Protein AF-A0A936F344-F1 (afdb_monomer)

Solvent-accessible surface area (backbone atoms only — not comparable to full-atom values): 5625 Å² total; per-residue (Å²): 95,70,75,58,47,60,66,55,54,89,50,28,30,42,28,33,46,54,51,16,39,78,61,77,37,57,93,38,27,66,56,49,52,53,59,59,72,68,56,62,88,89,60,87,63,54,60,61,38,53,35,49,85,85,19,34,55,74,43,84,93,40,60,68,63,31,51,53,32,50,52,59,35,45,78,41,74,36,69,60,51,98,85,31,41,37,65,46,76,86,24,49,60,74,83,79,128

Secondary structure (DSSP, 8-state):
-HHHHTTSPTT-BEEHHHHHHHTT-TT-HHHHHHHHHTPPTT--S-GGGEE-TTSB---TT-HHHHHHHHHHHHTTT--B-TTSBB-TTTTB-----

Nearest PDB structures (foldseek):
  4enn-assembly1_A  TM=9.202E-01  e=3.925E-08  Schizosaccharomyces pombe 972h-
  2kim-assembly1_A  TM=8.878E-01  e=8.529E-08  Vibrio parahaemolyticus AQ3810
  3gx4-assembly1_X  TM=9.102E-01  e=2.109E-07  Schizosaccharomyces pombe
  4bhc-assembly1_A  TM=8.082E-01  e=1.927E-03  Mycobacterium tuberculosis H37Rv
  4wx9-assembly1_A  TM=8.177E-01  e=5.086E-03  Mycobacterium tuberculosis H37Rv

Ra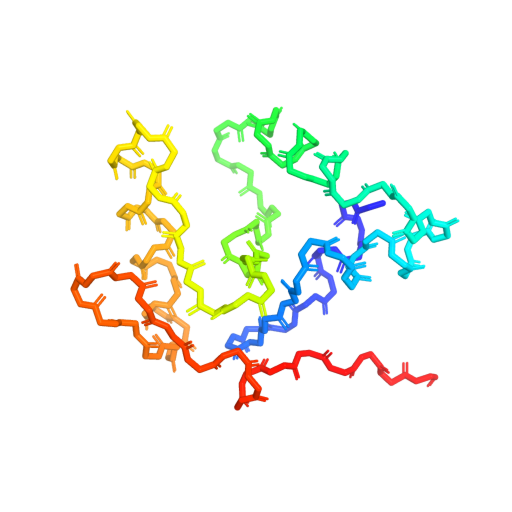dius of gyration: 12.38 Å; Cα contacts (8 Å, |Δi|>4): 125; chains: 1; bounding box: 33×29×26 Å

InterPro domains:
  IPR014048 Methylated-DNA-[protein]-cysteine S-methyltransferase, DNA binding [PF01035] (3-78)
  IPR014048 Methylated-DNA-[protein]-cysteine S-methyltransferase, DNA binding [cd06445] (2-77)
  IPR036217 Methylated DNA-protein cysteine methyltransferase, DNA binding domain [SSF46767] (3-79)
  IPR036388 Winged helix-like DNA-binding domain superfamily [G3DSA:1.10.10.10] (1-97)
  IPR052520 Alkyltransferase-like DNA repair [PTHR42942] (3-96)

Organism: NCBI:txid2954440

pLDDT: mean 91.43, std 9.16, range [54.84, 97.94]

Mean predicted aligned error: 3.52 Å

Structure (mmCIF, N/CA/C/O backbone):
data_AF-A0A936F344-F1
#
_entry.id   AF-A0A936F344-F1
#
loop_
_atom_site.group_PDB
_atom_site.id
_atom_site.type_symbol
_atom_site.label_atom_id
_atom_site.label_alt_id
_atom_site.label_comp_id
_atom_site.label_asym_id
_atom_site.label_entity_id
_atom_site.label_seq_id
_atom_site.pdbx_PDB_ins_code
_atom_site.Cartn_x
_atom_site.Cartn_y
_atom_site.Cartn_z
_atom_site.occupancy
_atom_site.B_iso_or_equiv
_atom_site.auth_seq_id
_atom_site.auth_comp_id
_atom_site.auth_asym_id
_atom_site.auth_atom_id
_atom_site.pdbx_PDB_model_num
ATOM 1 N N . MET A 1 1 ? -5.615 2.425 11.159 1.00 87.94 1 MET A N 1
ATOM 2 C CA . MET A 1 1 ? -4.786 2.021 9.994 1.00 87.94 1 MET A CA 1
ATOM 3 C C . MET A 1 1 ? -5.265 0.718 9.354 1.00 87.94 1 MET A C 1
ATOM 5 O O . MET A 1 1 ? -5.717 0.776 8.222 1.00 87.94 1 MET A O 1
ATOM 9 N N . LEU A 1 2 ? -5.256 -0.433 10.043 1.00 92.94 2 LEU A N 1
ATOM 10 C CA . LEU A 1 2 ? -5.662 -1.720 9.437 1.00 92.94 2 LEU A CA 1
ATOM 11 C C . LEU A 1 2 ? -7.093 -1.726 8.869 1.00 92.94 2 LEU A C 1
ATOM 13 O O . LEU A 1 2 ? -7.331 -2.299 7.811 1.00 92.94 2 LEU A O 1
ATOM 17 N N . ALA A 1 3 ? -8.035 -1.038 9.523 1.00 94.44 3 ALA A N 1
ATOM 18 C CA . ALA A 1 3 ? -9.396 -0.873 9.008 1.00 94.44 3 ALA A CA 1
ATOM 19 C C . ALA A 1 3 ? -9.451 -0.128 7.659 1.00 94.44 3 ALA A C 1
ATOM 21 O O . ALA A 1 3 ? -10.313 -0.431 6.846 1.00 94.44 3 ALA A O 1
ATOM 22 N N . LEU A 1 4 ? -8.526 0.805 7.392 1.00 95.94 4 LEU A N 1
ATOM 23 C CA . LEU A 1 4 ? -8.420 1.481 6.091 1.00 95.94 4 LEU A CA 1
ATOM 24 C C . LEU A 1 4 ? -7.851 0.541 5.032 1.00 95.94 4 LEU A C 1
ATOM 26 O O . LEU A 1 4 ? -8.381 0.480 3.932 1.00 95.94 4 LEU A O 1
ATOM 30 N N . VAL A 1 5 ? -6.827 -0.241 5.381 1.00 96.50 5 VAL A N 1
ATOM 31 C CA . VAL A 1 5 ? -6.239 -1.237 4.470 1.00 96.50 5 VAL A CA 1
ATOM 32 C C . VAL A 1 5 ? -7.289 -2.263 4.035 1.00 96.50 5 VAL A C 1
ATOM 34 O O . VAL A 1 5 ? -7.390 -2.577 2.856 1.00 96.50 5 VAL A O 1
ATOM 37 N N . LYS A 1 6 ? -8.156 -2.705 4.955 1.00 96.69 6 LYS A N 1
ATOM 38 C CA . LYS A 1 6 ? -9.290 -3.592 4.639 1.00 96.69 6 LYS A CA 1
ATOM 39 C C . LYS A 1 6 ? -10.315 -2.984 3.669 1.00 96.69 6 LYS A C 1
ATOM 41 O O . LYS A 1 6 ? -11.061 -3.740 3.059 1.00 96.69 6 LYS A O 1
ATOM 46 N N . LYS A 1 7 ? -10.373 -1.654 3.531 1.00 96.88 7 LYS A N 1
ATOM 47 C CA . LYS A 1 7 ? -11.287 -0.963 2.604 1.00 96.88 7 LYS A CA 1
ATOM 48 C C . LYS A 1 7 ? -10.735 -0.840 1.185 1.00 96.88 7 LYS A C 1
ATOM 50 O O . LYS A 1 7 ? -11.501 -0.482 0.296 1.00 96.88 7 LYS A O 1
ATOM 55 N N . ILE A 1 8 ? -9.445 -1.105 0.962 1.00 97.31 8 ILE A N 1
ATOM 56 C CA . ILE A 1 8 ? -8.854 -1.055 -0.378 1.00 97.31 8 ILE A CA 1
ATOM 57 C C . ILE A 1 8 ? -9.476 -2.192 -1.207 1.00 97.31 8 ILE A C 1
ATOM 59 O O . ILE A 1 8 ? -9.329 -3.344 -0.801 1.00 97.31 8 ILE A O 1
ATOM 63 N N . PRO A 1 9 ? -10.175 -1.925 -2.326 1.00 97.44 9 PRO A N 1
ATOM 64 C CA . PRO A 1 9 ? -10.784 -2.968 -3.154 1.00 97.44 9 PRO A CA 1
ATOM 65 C C . PRO A 1 9 ? -9.751 -3.883 -3.823 1.00 97.44 9 PRO A C 1
ATOM 67 O O . PRO A 1 9 ? -8.586 -3.515 -3.956 1.00 97.44 9 PRO A O 1
ATOM 70 N N . LYS A 1 10 ? -10.195 -5.061 -4.285 1.00 97.94 10 LYS A N 1
ATOM 71 C CA . LYS A 1 10 ? -9.379 -5.956 -5.124 1.00 97.94 10 LYS A CA 1
ATOM 72 C C . LYS A 1 10 ? -8.885 -5.202 -6.367 1.00 97.94 10 LYS A C 1
ATOM 74 O O . LYS A 1 10 ? -9.663 -4.468 -6.974 1.00 97.94 10 LYS A O 1
ATOM 79 N N . GLY A 1 11 ? -7.604 -5.351 -6.704 1.00 97.19 11 GLY A N 1
ATOM 80 C CA . GLY A 1 11 ? -6.980 -4.707 -7.866 1.00 97.19 11 GLY A CA 1
ATOM 81 C C . GLY A 1 11 ? -6.768 -3.195 -7.716 1.00 97.19 11 GLY A C 1
ATOM 82 O O . GLY A 1 11 ? -6.431 -2.521 -8.690 1.00 97.19 11 GLY A O 1
ATOM 83 N N . LYS A 1 12 ? -6.985 -2.633 -6.519 1.00 97.94 12 LYS A N 1
ATOM 84 C CA . LYS A 1 12 ? -6.677 -1.235 -6.201 1.00 97.94 12 LYS A CA 1
ATOM 85 C C . LYS A 1 12 ? -5.557 -1.149 -5.176 1.00 97.94 12 LYS A C 1
ATOM 87 O O . LYS A 1 12 ? -5.415 -2.019 -4.322 1.00 97.94 12 LYS A O 1
ATOM 92 N N . LEU A 1 13 ? -4.782 -0.075 -5.264 1.00 97.44 13 LEU A N 1
ATOM 93 C CA . LEU A 1 13 ? -3.567 0.137 -4.489 1.00 97.44 13 LEU A CA 1
ATOM 94 C C . LEU A 1 13 ? -3.621 1.440 -3.709 1.00 97.44 13 LEU A C 1
ATOM 96 O O . LEU A 1 13 ? -4.218 2.423 -4.143 1.00 97.44 13 LEU A O 1
ATOM 100 N N . ALA A 1 14 ? -2.950 1.462 -2.567 1.00 96.81 14 ALA A N 1
ATOM 101 C CA . ALA A 1 14 ? -2.711 2.681 -1.812 1.00 96.81 14 ALA A CA 1
ATOM 102 C C . ALA A 1 14 ? -1.229 2.792 -1.466 1.00 96.81 14 ALA A C 1
ATOM 104 O O . ALA A 1 14 ? -0.570 1.793 -1.181 1.00 96.81 14 ALA A O 1
ATOM 105 N N . SER A 1 15 ? -0.701 4.012 -1.424 1.00 96.69 15 SER A N 1
ATOM 106 C CA . SER A 1 15 ? 0.646 4.210 -0.890 1.00 96.69 15 SER A CA 1
ATOM 107 C C . SER A 1 15 ? 0.637 4.209 0.641 1.00 96.69 15 SER A C 1
ATOM 109 O O . SER A 1 15 ? -0.363 4.554 1.282 1.00 96.69 15 SER A O 1
ATOM 111 N N . TYR A 1 16 ? 1.778 3.897 1.260 1.00 95.50 16 TYR A N 1
ATOM 112 C CA . TYR A 1 16 ? 1.951 4.082 2.709 1.00 95.50 16 TYR A CA 1
ATOM 113 C C . TYR A 1 16 ? 1.597 5.510 3.162 1.00 95.50 16 TYR A C 1
ATOM 115 O O . TYR A 1 16 ? 0.976 5.688 4.210 1.00 95.50 16 TYR A O 1
ATOM 123 N N . GLY A 1 17 ? 1.959 6.519 2.360 1.00 95.94 17 GLY A N 1
ATOM 124 C CA . GLY A 1 17 ? 1.623 7.922 2.616 1.00 95.94 17 GLY A CA 1
ATOM 125 C C . GLY A 1 17 ? 0.123 8.185 2.572 1.00 95.94 17 GLY A C 1
ATOM 126 O O . GLY A 1 17 ? -0.407 8.825 3.476 1.00 95.94 17 GLY A O 1
ATOM 127 N N . GLN A 1 18 ? -0.580 7.618 1.591 1.00 96.44 18 GLN A N 1
ATOM 128 C CA . GLN A 1 18 ? -2.032 7.730 1.498 1.00 96.44 18 GLN A CA 1
ATOM 129 C C . GLN A 1 18 ? -2.728 7.126 2.723 1.00 96.44 18 GLN A C 1
ATOM 131 O O . GLN A 1 18 ? -3.599 7.765 3.308 1.00 96.44 18 GLN A O 1
ATOM 136 N N . ILE A 1 19 ? -2.333 5.924 3.153 1.00 97.06 19 ILE A N 1
ATOM 137 C CA . ILE A 1 19 ? -2.920 5.288 4.343 1.00 97.06 19 ILE A CA 1
ATOM 138 C C . ILE A 1 19 ? -2.622 6.092 5.610 1.00 97.06 19 ILE A C 1
ATOM 140 O O . ILE A 1 19 ? -3.497 6.221 6.465 1.00 97.06 19 ILE A O 1
ATOM 144 N N . ALA A 1 20 ? -1.418 6.650 5.732 1.00 96.81 20 ALA A N 1
ATOM 145 C CA . ALA A 1 20 ? -1.052 7.491 6.865 1.00 96.81 20 ALA A CA 1
ATOM 146 C C . ALA A 1 20 ? -1.883 8.784 6.901 1.00 96.81 20 ALA A C 1
ATOM 148 O O . ALA A 1 20 ? -2.421 9.130 7.952 1.00 96.81 20 ALA A O 1
ATOM 149 N N . ALA A 1 21 ? -2.066 9.445 5.754 1.00 96.56 21 ALA A N 1
ATOM 150 C CA . ALA A 1 21 ? -2.901 10.636 5.624 1.00 96.56 21 ALA A CA 1
ATOM 151 C C . ALA A 1 21 ? -4.373 10.350 5.963 1.00 96.56 21 ALA A C 1
ATOM 153 O O . ALA A 1 21 ? -4.945 11.032 6.808 1.00 96.56 21 ALA A O 1
ATOM 154 N N . LEU A 1 22 ? -4.958 9.287 5.398 1.00 95.62 22 LEU A N 1
ATOM 155 C CA . LEU A 1 22 ? -6.333 8.860 5.700 1.00 95.62 22 LEU A CA 1
ATOM 156 C C . LEU A 1 22 ? -6.525 8.445 7.166 1.00 95.62 22 LEU A C 1
ATOM 158 O O . LEU A 1 22 ? -7.639 8.478 7.679 1.00 95.62 22 LEU A O 1
ATOM 162 N N . ALA A 1 23 ? -5.452 8.033 7.845 1.00 94.81 23 ALA A N 1
ATOM 163 C CA . ALA A 1 23 ? -5.468 7.716 9.268 1.00 94.81 23 ALA A CA 1
ATOM 164 C C . ALA A 1 23 ? -5.275 8.945 10.178 1.00 94.81 23 ALA A C 1
ATOM 166 O O . ALA A 1 23 ? -5.236 8.761 11.391 1.00 94.81 23 ALA A O 1
ATOM 167 N N . GLY A 1 24 ? -5.125 10.157 9.627 1.00 96.00 24 GLY A N 1
ATOM 168 C CA . GLY A 1 24 ? -4.883 11.388 10.390 1.00 96.00 24 GLY A CA 1
ATOM 169 C C . GLY A 1 24 ? -3.414 11.643 10.753 1.00 9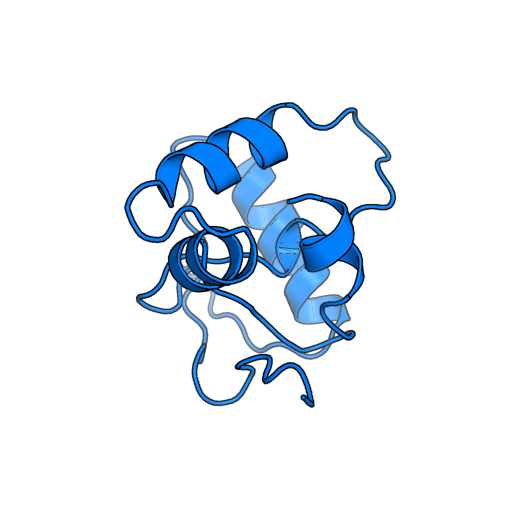6.00 24 GLY A C 1
ATOM 170 O O . GLY A 1 24 ? -3.118 12.545 11.529 1.00 96.00 24 GLY A O 1
ATOM 171 N N . PHE A 1 25 ? -2.475 10.875 10.191 1.00 95.62 25 PHE A N 1
ATOM 172 C CA . PHE A 1 25 ? -1.040 10.970 10.481 1.00 95.62 25 PHE A CA 1
ATOM 173 C C . PHE A 1 25 ? -0.200 11.125 9.198 1.00 95.62 25 PHE A C 1
ATOM 175 O O . PHE A 1 25 ? 0.670 10.291 8.939 1.00 95.62 25 PHE A O 1
ATOM 182 N N . PRO A 1 26 ? -0.404 12.178 8.382 1.00 94.56 26 PRO A N 1
ATOM 183 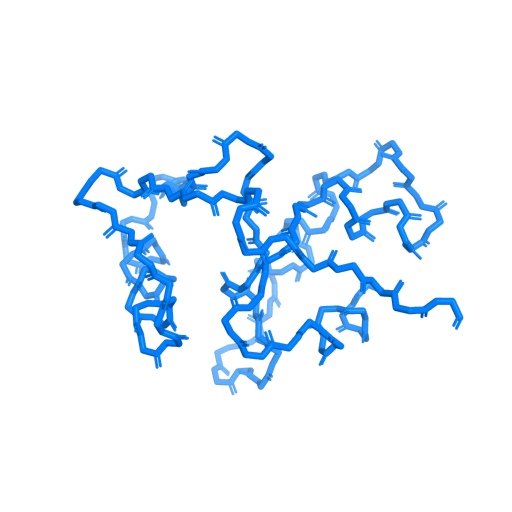C CA . PRO A 1 26 ? 0.245 12.321 7.069 1.00 94.56 26 PRO A CA 1
ATOM 184 C C . PRO A 1 26 ? 1.781 12.277 7.122 1.00 94.56 26 PRO A C 1
ATOM 186 O O . PRO A 1 26 ? 2.421 11.795 6.193 1.00 94.56 26 PRO A O 1
ATOM 189 N N . GLN A 1 27 ? 2.381 12.693 8.239 1.00 96.12 27 GLN A N 1
ATOM 190 C CA . GLN A 1 27 ? 3.834 12.694 8.446 1.00 96.12 27 GLN A CA 1
ATOM 191 C C . GLN A 1 27 ? 4.404 11.334 8.901 1.00 96.12 27 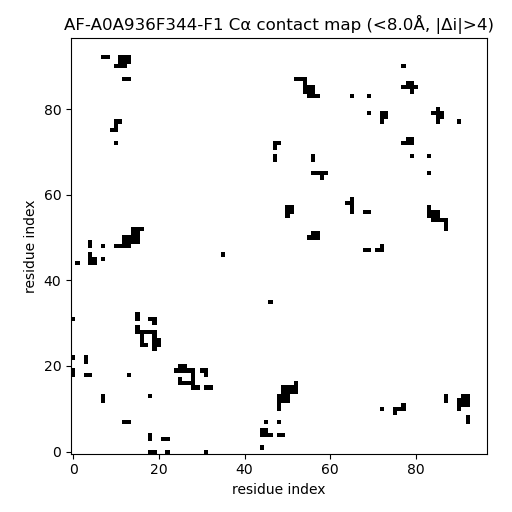GLN A C 1
ATOM 193 O O . GLN A 1 27 ? 5.594 11.229 9.190 1.00 96.12 27 GLN A O 1
ATOM 198 N N . ARG A 1 28 ? 3.583 10.273 8.997 1.00 95.12 28 ARG A N 1
ATOM 199 C CA . ARG A 1 28 ? 3.990 8.962 9.548 1.00 95.12 28 ARG A CA 1
ATOM 200 C C . ARG A 1 28 ? 3.795 7.767 8.590 1.00 95.12 28 ARG A C 1
ATOM 202 O O . ARG A 1 28 ? 3.315 6.719 9.024 1.00 95.12 28 ARG A O 1
ATOM 209 N N . PRO A 1 29 ? 4.223 7.828 7.311 1.00 93.19 29 PRO A N 1
ATOM 210 C CA . PRO A 1 29 ? 4.088 6.702 6.374 1.00 93.19 29 PRO A CA 1
ATOM 211 C C . PRO A 1 29 ? 4.840 5.441 6.822 1.00 93.19 29 PRO A C 1
ATOM 213 O O . PRO A 1 29 ? 4.354 4.325 6.644 1.00 93.19 29 PRO A O 1
ATOM 216 N N . ARG A 1 30 ? 6.006 5.597 7.466 1.00 92.44 30 ARG A N 1
ATOM 217 C CA . ARG A 1 30 ? 6.799 4.463 7.976 1.00 92.44 30 ARG A CA 1
ATOM 218 C C . ARG A 1 30 ? 6.048 3.660 9.040 1.00 92.44 30 ARG A C 1
ATOM 220 O O . ARG A 1 30 ? 6.212 2.445 9.107 1.00 92.44 30 ARG A O 1
ATOM 227 N N . GLN A 1 31 ? 5.184 4.314 9.819 1.00 94.38 31 GLN A N 1
ATOM 228 C CA . GLN A 1 31 ? 4.367 3.650 10.834 1.00 94.38 31 GLN A CA 1
ATOM 229 C C . GLN A 1 31 ? 3.385 2.653 10.215 1.00 94.38 31 GLN A C 1
ATOM 231 O O . GLN A 1 31 ? 3.195 1.574 10.767 1.00 94.38 31 GLN A O 1
ATOM 236 N N . VAL A 1 32 ? 2.833 2.959 9.037 1.00 94.62 32 VAL A N 1
ATOM 237 C CA . VAL A 1 32 ? 1.990 2.014 8.292 1.00 94.62 32 VAL A CA 1
ATOM 238 C C . VAL A 1 32 ? 2.793 0.764 7.932 1.00 94.62 32 VAL A C 1
ATOM 240 O O . VAL A 1 32 ? 2.331 -0.347 8.166 1.00 94.62 32 VAL A O 1
ATOM 243 N N . GLY A 1 33 ? 4.020 0.937 7.430 1.00 91.56 33 GLY A N 1
ATOM 244 C CA . GLY A 1 33 ? 4.921 -0.175 7.122 1.00 91.56 33 GLY A CA 1
ATOM 245 C C . GLY A 1 33 ? 5.240 -1.051 8.336 1.00 91.56 33 GLY A C 1
ATOM 246 O O . GLY A 1 33 ? 5.170 -2.270 8.218 1.00 91.56 33 GLY A O 1
ATOM 247 N N . MET A 1 34 ? 5.527 -0.443 9.494 1.00 92.12 34 MET A N 1
ATOM 248 C CA . MET A 1 34 ? 5.792 -1.167 10.747 1.00 92.12 34 MET A CA 1
ATOM 249 C C . MET A 1 34 ? 4.575 -1.977 11.209 1.00 92.12 34 MET A C 1
ATOM 251 O O . MET A 1 34 ? 4.700 -3.161 11.518 1.00 92.12 34 MET A O 1
ATOM 255 N N . VAL A 1 35 ? 3.388 -1.364 11.186 1.00 93.62 35 VAL A N 1
ATOM 256 C CA . VAL A 1 35 ? 2.128 -2.034 11.540 1.00 93.62 35 VAL A CA 1
ATOM 257 C C . VAL A 1 35 ? 1.854 -3.220 10.613 1.00 93.62 35 VAL A C 1
ATOM 259 O O . VAL A 1 35 ? 1.463 -4.280 11.090 1.00 93.62 35 VAL A O 1
ATOM 262 N N . LEU A 1 36 ? 2.079 -3.070 9.303 1.00 92.31 36 LEU A N 1
ATOM 263 C CA . LEU A 1 36 ? 1.881 -4.160 8.344 1.00 92.31 36 LEU A CA 1
ATOM 264 C C . LEU A 1 36 ? 2.922 -5.277 8.494 1.00 92.31 36 LEU A C 1
ATOM 266 O O . LEU A 1 36 ? 2.572 -6.440 8.335 1.00 92.31 36 LEU A O 1
ATOM 270 N N . SER A 1 37 ? 4.171 -4.955 8.846 1.00 89.56 37 SER A N 1
ATOM 271 C CA . SER A 1 37 ? 5.213 -5.970 9.065 1.00 89.56 37 SER A CA 1
ATOM 272 C C . SER A 1 37 ? 5.026 -6.810 10.329 1.00 89.56 37 SER A C 1
ATOM 274 O O . SER A 1 37 ? 5.638 -7.865 10.432 1.00 89.56 37 SER A O 1
ATOM 276 N N . GLY A 1 38 ? 4.215 -6.342 11.283 1.00 90.50 38 GLY A N 1
ATOM 277 C CA . GLY A 1 38 ? 3.896 -7.062 12.519 1.00 90.50 38 GLY A CA 1
ATOM 278 C C . GLY A 1 38 ? 2.604 -7.877 12.449 1.00 90.50 38 GLY A C 1
ATOM 279 O O . GLY A 1 38 ? 2.112 -8.319 13.484 1.00 90.50 38 GLY A O 1
ATOM 280 N N . LEU A 1 39 ? 2.001 -8.024 11.264 1.00 91.56 39 LEU A N 1
ATOM 281 C CA . LEU A 1 39 ? 0.801 -8.841 11.111 1.00 91.56 39 LEU A CA 1
ATOM 282 C C . LEU A 1 39 ? 1.135 -10.331 11.294 1.00 91.56 39 LEU A C 1
ATOM 284 O O . LEU A 1 39 ? 2.172 -10.777 10.806 1.00 91.56 39 LEU A O 1
ATOM 288 N N . PRO A 1 40 ? 0.256 -11.109 11.953 1.00 92.00 40 PRO A N 1
ATOM 289 C CA . PRO A 1 40 ? 0.446 -12.546 12.075 1.00 92.00 40 PRO A CA 1
ATOM 290 C C . PRO A 1 40 ? 0.332 -13.226 10.709 1.00 92.00 40 PRO A C 1
ATOM 292 O O . PRO A 1 40 ? -0.383 -12.757 9.812 1.00 92.00 40 PRO A O 1
ATOM 295 N N . GLU A 1 41 ? 0.994 -14.371 10.580 1.00 86.94 41 GLU A N 1
ATOM 296 C CA . GLU A 1 41 ? 0.832 -15.257 9.433 1.00 86.94 41 GLU A CA 1
ATOM 297 C C . GLU A 1 41 ? -0.646 -15.668 9.270 1.00 86.94 41 GLU A C 1
ATOM 299 O O . GLU A 1 41 ? -1.394 -15.775 10.243 1.00 86.94 41 GLU A O 1
ATOM 304 N N . GLY A 1 42 ? -1.113 -15.814 8.027 1.00 87.62 42 GLY A N 1
ATOM 305 C CA . GLY A 1 42 ? -2.522 -16.123 7.738 1.00 87.62 42 GLY A CA 1
ATOM 306 C C . GLY A 1 42 ? -3.506 -14.959 7.940 1.00 87.62 42 GLY A C 1
ATOM 307 O O . GLY A 1 42 ? -4.722 -15.150 7.849 1.00 87.62 42 GLY A O 1
ATOM 308 N N . THR A 1 43 ? -3.022 -13.736 8.190 1.00 93.50 43 THR A N 1
ATOM 309 C CA . THR A 1 43 ? -3.879 -12.545 8.283 1.00 93.50 43 THR A CA 1
ATOM 310 C C . THR A 1 43 ? -4.774 -12.361 7.050 1.00 93.50 43 THR A C 1
ATOM 312 O O . THR A 1 43 ? -4.351 -12.510 5.904 1.00 93.50 43 THR A O 1
ATOM 315 N N . LYS A 1 44 ? -6.027 -11.949 7.283 1.00 93.81 44 LYS A N 1
ATOM 316 C CA . LYS A 1 44 ? -6.985 -11.572 6.225 1.00 93.81 44 LYS A CA 1
ATOM 317 C C . LYS A 1 44 ? -6.874 -10.102 5.802 1.00 93.81 44 LYS A C 1
ATOM 319 O O . LYS A 1 44 ? -7.667 -9.628 4.994 1.00 93.81 44 LYS A O 1
ATOM 324 N N . VAL A 1 45 ? -5.954 -9.337 6.393 1.00 96.56 45 VAL A N 1
ATOM 325 C CA . VAL A 1 45 ? -5.710 -7.947 5.981 1.00 96.56 45 VAL A CA 1
ATOM 326 C C . VAL A 1 45 ? -5.014 -7.964 4.614 1.00 96.56 45 VAL A C 1
ATOM 328 O O . VAL A 1 45 ? -3.969 -8.602 4.510 1.00 96.56 45 VAL A O 1
ATOM 331 N N . PRO A 1 46 ? -5.523 -7.251 3.589 1.00 96.81 46 PRO A N 1
ATOM 332 C CA . PRO A 1 46 ? -4.923 -7.230 2.253 1.00 96.81 46 PRO A CA 1
ATOM 333 C C . PRO A 1 46 ? -3.703 -6.296 2.216 1.00 96.81 46 PRO A C 1
ATOM 335 O O . PRO A 1 46 ? -3.701 -5.250 1.569 1.00 96.81 46 PRO A O 1
ATOM 338 N N . TRP A 1 47 ? -2.674 -6.638 2.988 1.00 95.56 47 TRP A N 1
ATOM 339 C CA . TRP A 1 47 ? -1.468 -5.830 3.166 1.00 95.56 47 TRP A CA 1
ATOM 340 C C . TRP A 1 47 ? -0.699 -5.631 1.855 1.00 95.56 47 TRP A C 1
ATOM 342 O O . TRP A 1 47 ? -0.078 -4.585 1.673 1.00 95.56 47 TRP A O 1
ATOM 352 N N . HIS A 1 48 ? -0.798 -6.589 0.927 1.00 95.56 48 HIS A N 1
ATOM 353 C CA . HIS A 1 48 ? -0.133 -6.566 -0.377 1.00 95.56 48 HIS A CA 1
ATOM 354 C C . HIS A 1 48 ? -0.594 -5.406 -1.267 1.00 95.56 48 HIS A C 1
ATOM 356 O O . HIS A 1 48 ? 0.161 -4.968 -2.129 1.00 95.56 48 HIS A O 1
ATOM 362 N N . ARG A 1 49 ? -1.785 -4.844 -1.011 1.00 97.12 49 ARG A N 1
ATOM 363 C CA . ARG A 1 49 ? -2.329 -3.672 -1.720 1.00 97.12 49 ARG A CA 1
ATOM 364 C C . ARG A 1 49 ? -1.717 -2.337 -1.272 1.00 97.12 49 ARG A C 1
ATOM 366 O O . ARG A 1 49 ? -2.056 -1.292 -1.830 1.00 97.12 49 ARG A O 1
ATOM 373 N N . VAL A 1 50 ? -0.855 -2.338 -0.250 1.00 95.81 50 VAL A N 1
ATOM 374 C CA . VAL A 1 50 ? -0.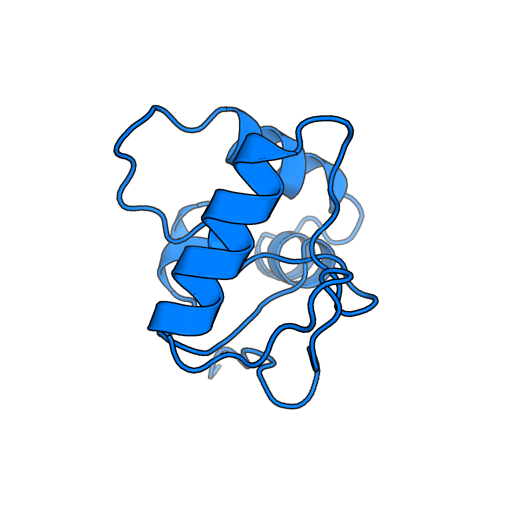152 -1.137 0.224 1.00 95.81 50 VAL A CA 1
ATOM 375 C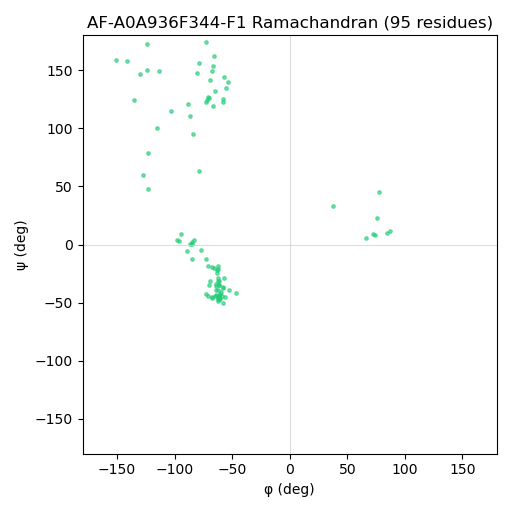 C . VAL A 1 50 ? 1.289 -1.148 -0.269 1.00 95.81 50 VAL A C 1
ATOM 377 O O . VAL A 1 50 ? 2.089 -1.994 0.132 1.00 95.81 50 VAL A O 1
ATOM 380 N N . VAL A 1 51 ? 1.625 -0.180 -1.118 1.00 94.75 51 VAL A N 1
ATOM 381 C CA . VAL A 1 51 ? 2.895 -0.149 -1.855 1.00 94.75 51 VAL A CA 1
ATOM 382 C C . VAL A 1 51 ? 3.675 1.142 -1.614 1.00 94.75 51 VAL A C 1
ATOM 384 O O . VAL A 1 51 ? 3.226 2.081 -0.941 1.00 94.75 51 VAL A O 1
ATOM 387 N N . ASN A 1 52 ? 4.898 1.175 -2.132 1.00 92.56 52 ASN A N 1
ATOM 388 C CA . ASN A 1 52 ? 5.713 2.375 -2.147 1.00 92.56 52 ASN A CA 1
ATOM 389 C C . ASN A 1 52 ? 5.099 3.444 -3.091 1.00 92.56 52 ASN A C 1
ATOM 391 O O . ASN A 1 52 ? 4.427 3.113 -4.063 1.00 92.56 52 ASN A O 1
ATOM 395 N N . ALA A 1 53 ? 5.296 4.732 -2.781 1.00 93.62 53 ALA A N 1
ATOM 396 C CA . ALA A 1 53 ? 4.684 5.842 -3.521 1.00 93.62 53 ALA A CA 1
ATOM 397 C C . ALA A 1 53 ? 5.213 6.005 -4.957 1.00 93.62 53 ALA A C 1
ATOM 399 O O . ALA A 1 53 ? 4.541 6.622 -5.774 1.00 93.62 53 ALA A O 1
ATOM 400 N N . GLN A 1 54 ? 6.386 5.451 -5.254 1.00 92.25 54 GLN A N 1
ATOM 401 C CA . GLN A 1 54 ? 6.995 5.416 -6.576 1.00 92.25 54 GLN A CA 1
ATOM 402 C C . GLN A 1 54 ? 6.503 4.239 -7.439 1.00 92.25 54 GLN A C 1
ATOM 404 O O . GLN A 1 54 ? 6.973 4.092 -8.557 1.00 92.25 54 GLN A O 1
ATOM 409 N N . GLY A 1 55 ? 5.575 3.406 -6.947 1.00 89.75 55 GLY A N 1
ATOM 410 C CA . GLY A 1 55 ? 4.998 2.324 -7.751 1.00 89.75 55 GLY A CA 1
ATOM 411 C C . GLY A 1 55 ? 5.912 1.110 -7.904 1.00 89.75 55 GLY A C 1
ATOM 412 O O . GLY A 1 55 ? 6.059 0.570 -8.990 1.00 89.75 55 GLY A O 1
ATOM 413 N N . TYR A 1 56 ? 6.525 0.654 -6.812 1.00 89.62 56 TYR A N 1
ATOM 414 C CA . TYR A 1 56 ? 7.233 -0.626 -6.805 1.00 89.62 56 TYR A CA 1
ATOM 415 C C . TYR A 1 56 ? 7.028 -1.384 -5.492 1.00 89.62 56 TYR A C 1
ATOM 417 O O . TYR A 1 56 ? 6.706 -0.800 -4.447 1.00 89.62 56 TYR A O 1
ATOM 425 N N . VAL A 1 57 ? 7.219 -2.701 -5.538 1.00 87.00 57 VAL A N 1
ATOM 426 C CA . VAL A 1 57 ? 7.224 -3.585 -4.371 1.00 87.00 57 VAL A CA 1
ATOM 427 C C . VAL A 1 57 ? 8.639 -3.618 -3.789 1.00 87.00 57 VAL A C 1
ATOM 429 O O . VAL A 1 57 ? 9.555 -4.152 -4.412 1.00 87.00 57 VAL A O 1
ATOM 432 N N . PRO A 1 58 ? 8.876 -3.046 -2.596 1.00 71.56 58 PRO A N 1
ATOM 433 C CA . PRO A 1 58 ? 10.217 -3.001 -2.042 1.00 71.56 58 PRO A CA 1
ATOM 434 C C . PRO A 1 58 ? 10.643 -4.392 -1.563 1.00 71.56 58 PRO A C 1
ATOM 436 O O . PRO A 1 58 ? 10.032 -4.956 -0.657 1.00 71.56 58 PRO A O 1
ATOM 439 N N . SER A 1 59 ? 11.756 -4.900 -2.093 1.00 67.38 59 SER A N 1
ATOM 440 C CA . SER A 1 59 ? 12.314 -6.200 -1.699 1.00 67.38 59 SER A CA 1
ATOM 441 C C . SER A 1 59 ? 12.812 -6.242 -0.246 1.00 67.38 59 SER A C 1
ATOM 443 O O . SER A 1 59 ? 12.917 -7.322 0.327 1.00 67.38 59 SER A O 1
ATOM 445 N N . ARG A 1 60 ? 13.096 -5.079 0.375 1.00 61.31 60 ARG A N 1
ATOM 446 C CA . ARG A 1 60 ? 13.536 -4.876 1.783 1.00 61.31 60 ARG A CA 1
ATOM 447 C C . ARG A 1 60 ? 14.508 -5.949 2.324 1.00 61.31 60 ARG A C 1
ATOM 449 O O . ARG A 1 60 ? 14.445 -6.285 3.504 1.00 61.31 60 ARG A O 1
ATOM 456 N N . GLY A 1 61 ? 15.376 -6.519 1.480 1.00 56.69 61 GLY A N 1
ATOM 457 C CA . GLY A 1 61 ? 16.296 -7.607 1.854 1.00 56.69 61 GLY A CA 1
ATOM 458 C C . GLY A 1 61 ? 15.626 -8.944 2.218 1.00 56.69 61 GLY A C 1
ATOM 459 O O . GLY A 1 61 ? 16.310 -9.874 2.631 1.00 56.69 61 GLY A O 1
ATOM 460 N N . ARG A 1 62 ? 14.302 -9.062 2.063 1.00 60.50 62 ARG A N 1
ATOM 461 C CA . ARG A 1 62 ? 13.508 -10.277 2.287 1.00 60.50 62 ARG A CA 1
ATOM 462 C C . ARG A 1 62 ? 12.753 -10.625 1.014 1.00 60.50 62 ARG A C 1
ATOM 464 O O . ARG A 1 62 ? 11.554 -10.374 0.896 1.00 60.50 62 ARG A O 1
ATOM 471 N N . TRP A 1 63 ? 13.482 -11.232 0.085 1.00 65.31 63 TRP A N 1
ATOM 472 C CA . TRP A 1 63 ? 12.992 -11.655 -1.225 1.00 65.31 63 TRP A CA 1
ATOM 473 C C . TRP A 1 63 ? 11.654 -12.401 -1.153 1.00 65.31 63 TRP A C 1
ATOM 475 O O . TRP A 1 63 ? 10.745 -12.082 -1.910 1.00 65.31 63 TRP A O 1
ATOM 485 N N . TRP A 1 64 ? 11.484 -13.295 -0.172 1.00 74.06 64 TRP A N 1
ATOM 486 C CA . TRP A 1 64 ? 10.244 -14.054 0.022 1.00 74.06 64 TRP A CA 1
ATOM 487 C C . TRP A 1 64 ? 8.994 -13.175 0.186 1.00 74.06 64 TRP A C 1
ATOM 489 O O . TRP A 1 64 ? 7.984 -13.406 -0.472 1.00 74.06 64 TRP A O 1
ATOM 499 N N . GLY A 1 65 ? 9.071 -12.120 1.005 1.00 83.19 65 GLY A N 1
ATOM 500 C CA . GLY A 1 65 ? 7.931 -11.224 1.224 1.00 83.19 65 GLY A CA 1
ATOM 501 C C . GLY A 1 65 ? 7.588 -10.391 -0.012 1.00 83.19 65 GLY A C 1
ATOM 502 O O . GLY A 1 65 ? 6.419 -10.094 -0.251 1.00 83.19 65 GLY A O 1
ATOM 503 N N . ALA A 1 66 ? 8.596 -10.051 -0.820 1.00 87.19 66 ALA A N 1
ATOM 504 C CA . ALA A 1 66 ? 8.392 -9.364 -2.091 1.00 87.19 66 ALA A CA 1
ATOM 505 C C . ALA A 1 66 ? 7.681 -10.280 -3.098 1.00 87.19 66 ALA A C 1
ATOM 507 O O . ALA A 1 66 ? 6.695 -9.867 -3.701 1.00 87.19 66 ALA A O 1
ATOM 508 N N . PHE A 1 67 ? 8.121 -11.538 -3.222 1.00 90.12 67 PHE A N 1
ATOM 509 C CA . PHE A 1 67 ? 7.486 -12.524 -4.100 1.00 90.12 67 PHE A CA 1
ATOM 510 C C . PHE A 1 67 ? 6.037 -12.804 -3.708 1.00 90.12 67 PHE A C 1
ATOM 512 O O . PHE A 1 67 ? 5.167 -12.818 -4.575 1.00 90.12 67 PHE A O 1
ATOM 519 N N . GLU A 1 68 ? 5.755 -12.963 -2.413 1.00 91.38 68 GLU A N 1
ATOM 520 C CA . GLU A 1 68 ? 4.384 -13.146 -1.938 1.00 91.38 68 GLU A CA 1
ATOM 521 C C . GLU A 1 68 ? 3.507 -11.932 -2.277 1.00 91.38 68 GLU A C 1
ATOM 523 O O . GLU A 1 68 ? 2.384 -12.085 -2.762 1.00 91.38 68 GLU A O 1
ATOM 528 N N . GLN A 1 69 ? 4.022 -10.716 -2.060 1.00 93.31 69 GLN A N 1
ATOM 529 C CA . GLN A 1 69 ? 3.299 -9.494 -2.397 1.00 93.31 69 GLN A CA 1
ATOM 530 C C . GLN A 1 69 ? 3.001 -9.414 -3.898 1.00 93.31 69 GLN A C 1
ATOM 532 O O . GLN A 1 69 ? 1.861 -9.143 -4.272 1.00 93.31 69 GLN A O 1
ATOM 537 N N . ILE A 1 70 ? 3.999 -9.680 -4.744 1.00 94.31 70 ILE A N 1
ATOM 538 C CA . ILE A 1 70 ? 3.868 -9.671 -6.207 1.00 94.31 70 ILE A CA 1
ATOM 539 C C . ILE A 1 70 ? 2.861 -10.729 -6.671 1.00 94.31 70 ILE A C 1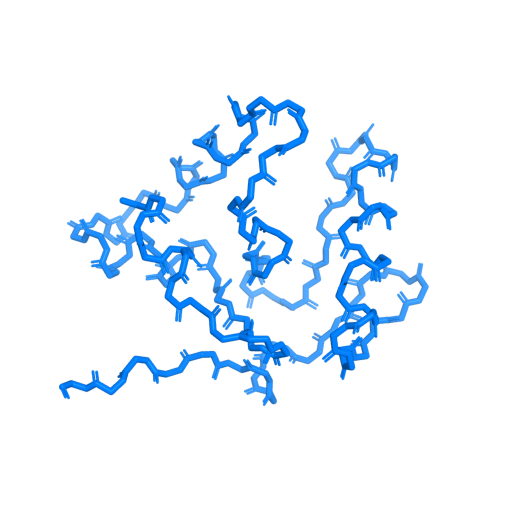
ATOM 541 O O . ILE A 1 70 ? 1.977 -10.409 -7.461 1.00 94.31 70 ILE A O 1
ATOM 545 N N . GLY A 1 71 ? 2.943 -11.960 -6.158 1.00 95.12 71 GLY A N 1
ATOM 546 C CA . GLY A 1 71 ? 2.007 -13.035 -6.499 1.00 95.12 71 GLY A CA 1
ATOM 547 C C . GLY A 1 71 ? 0.562 -12.654 -6.180 1.00 95.12 71 GLY A C 1
ATOM 548 O O . GLY A 1 71 ? -0.295 -12.672 -7.059 1.00 95.12 71 GLY A O 1
ATOM 549 N N . ARG A 1 72 ? 0.311 -12.169 -4.956 1.00 95.94 72 ARG A N 1
ATOM 550 C CA . ARG A 1 72 ? -1.023 -11.701 -4.547 1.00 95.94 72 ARG A CA 1
ATOM 551 C C . ARG A 1 72 ? -1.518 -10.519 -5.382 1.00 95.94 72 ARG A C 1
ATOM 553 O O . ARG A 1 72 ? -2.716 -10.398 -5.594 1.00 95.94 72 ARG A O 1
ATOM 560 N N . LEU A 1 73 ? -0.637 -9.620 -5.819 1.00 96.94 73 LEU A N 1
ATOM 561 C CA . LEU A 1 73 ? -1.004 -8.502 -6.696 1.00 96.94 73 LEU A CA 1
ATOM 562 C C . LEU A 1 73 ? -1.413 -8.992 -8.091 1.00 96.94 73 LEU A C 1
ATOM 564 O O . LEU A 1 73 ? -2.463 -8.588 -8.595 1.00 96.94 73 LEU A O 1
ATOM 568 N N . ARG A 1 74 ? -0.637 -9.911 -8.673 1.00 96.88 74 ARG A N 1
ATOM 569 C CA . ARG A 1 74 ? -0.930 -10.531 -9.973 1.00 96.88 74 ARG A CA 1
ATOM 570 C C . ARG A 1 74 ? -2.248 -11.322 -9.941 1.00 96.88 74 ARG A C 1
ATOM 572 O O . ARG A 1 74 ? -3.056 -11.167 -10.852 1.00 96.88 74 ARG A O 1
ATOM 579 N N . ASP A 1 75 ? -2.551 -12.032 -8.850 1.00 97.75 75 ASP A N 1
ATOM 580 C CA . ASP A 1 75 ? -3.848 -12.716 -8.628 1.00 97.75 75 ASP A CA 1
ATOM 581 C C . ASP A 1 75 ? -5.056 -11.756 -8.579 1.00 97.75 75 ASP A C 1
ATOM 583 O O . ASP A 1 75 ? -6.228 -12.146 -8.706 1.00 97.75 75 ASP A O 1
ATOM 587 N N . GLU A 1 76 ? -4.789 -10.469 -8.360 1.00 97.94 76 GLU A N 1
ATOM 588 C CA . GLU A 1 76 ? -5.787 -9.409 -8.396 1.00 97.94 76 GLU A CA 1
ATOM 589 C C . GLU A 1 76 ? -5.868 -8.669 -9.731 1.00 97.94 76 GLU A C 1
ATOM 591 O O . GLU A 1 76 ? -6.681 -7.751 -9.849 1.00 97.94 76 GLU A O 1
ATOM 596 N N . GLY A 1 77 ? -5.084 -9.086 -10.727 1.00 97.00 77 GLY A N 1
ATOM 597 C CA . GLY A 1 77 ? -5.005 -8.438 -12.032 1.00 97.00 77 GLY A CA 1
ATOM 598 C C . GLY A 1 77 ? -4.198 -7.140 -12.015 1.00 97.00 77 GLY A C 1
ATOM 599 O O . GLY A 1 77 ? -4.426 -6.279 -12.859 1.00 97.00 77 GLY A O 1
ATOM 600 N N . VAL A 1 78 ? -3.304 -6.960 -11.038 1.00 97.50 78 VAL A N 1
ATOM 601 C CA . VAL A 1 78 ? -2.326 -5.865 -11.052 1.00 97.50 78 VAL A CA 1
ATOM 602 C C . VAL A 1 78 ? -1.089 -6.345 -11.796 1.00 97.50 78 VAL A C 1
ATOM 604 O O . VAL A 1 78 ? -0.458 -7.325 -11.394 1.00 97.50 78 VAL A O 1
ATOM 607 N N . GLU A 1 79 ? -0.734 -5.643 -12.865 1.00 96.06 79 GLU A N 1
ATOM 608 C CA . GLU A 1 79 ? 0.496 -5.909 -13.601 1.00 96.06 79 GLU A CA 1
ATOM 609 C C . GLU A 1 79 ? 1.699 -5.447 -12.776 1.00 96.06 79 GLU A C 1
ATOM 611 O O . GLU A 1 79 ? 1.774 -4.301 -12.328 1.00 96.06 79 GLU A O 1
ATOM 616 N N . VAL A 1 80 ? 2.626 -6.374 -12.547 1.00 95.31 80 VAL A N 1
ATOM 617 C CA . VAL A 1 80 ? 3.886 -6.116 -11.852 1.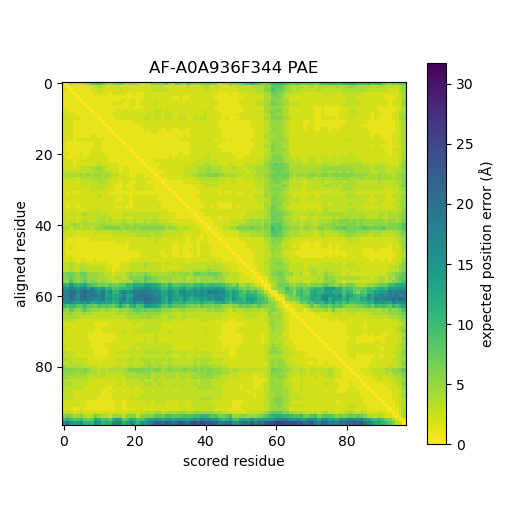00 95.31 80 VAL A CA 1
ATOM 618 C C . VAL A 1 80 ? 4.992 -6.799 -12.639 1.00 95.31 80 VAL A C 1
ATOM 620 O O . VAL A 1 80 ? 4.897 -8.008 -12.880 1.00 95.31 80 VAL A O 1
ATOM 623 N N . ASP A 1 81 ? 6.015 -6.050 -13.040 1.00 91.50 81 ASP A N 1
ATOM 624 C CA . ASP A 1 81 ? 7.161 -6.599 -13.768 1.00 91.50 81 ASP A CA 1
ATOM 625 C C . ASP A 1 81 ? 8.071 -7.445 -12.854 1.00 91.50 81 ASP A C 1
ATOM 627 O O . ASP A 1 81 ? 7.871 -7.536 -11.639 1.00 91.50 81 ASP A O 1
ATOM 631 N N . ASP A 1 82 ? 9.079 -8.094 -13.436 1.00 86.12 82 ASP A N 1
ATOM 632 C CA . ASP A 1 82 ? 9.993 -8.970 -12.689 1.00 86.12 82 ASP A CA 1
ATOM 633 C C . ASP A 1 82 ? 10.974 -8.209 -11.785 1.00 86.12 82 ASP A C 1
ATOM 635 O O . ASP A 1 82 ? 11.604 -8.800 -10.906 1.00 86.12 82 ASP A O 1
ATOM 639 N N . LEU A 1 83 ? 11.071 -6.889 -11.955 1.00 86.81 83 LEU A N 1
ATOM 640 C CA . LEU A 1 83 ? 11.815 -5.993 -11.074 1.00 86.81 83 LEU A CA 1
ATOM 641 C C . LEU A 1 83 ? 10.941 -5.469 -9.918 1.00 86.81 83 LEU A C 1
ATOM 643 O O . LEU A 1 83 ? 11.452 -4.820 -9.004 1.00 86.81 83 LEU A O 1
ATOM 647 N N . GLY A 1 84 ? 9.641 -5.781 -9.923 1.00 89.88 84 GLY A N 1
ATOM 648 C CA . GLY A 1 84 ? 8.673 -5.376 -8.911 1.00 89.88 84 GLY A CA 1
ATOM 649 C C . GLY A 1 84 ? 8.025 -4.013 -9.163 1.00 89.88 84 GLY A C 1
ATOM 650 O O . GLY A 1 84 ? 7.376 -3.500 -8.247 1.00 89.88 84 GLY A O 1
ATOM 651 N N . ASN A 1 85 ? 8.189 -3.412 -10.343 1.00 94.00 85 ASN A N 1
ATOM 652 C CA . ASN A 1 85 ? 7.542 -2.150 -10.706 1.00 94.00 85 ASN A CA 1
ATOM 653 C C . ASN A 1 85 ? 6.094 -2.377 -11.145 1.00 94.00 85 ASN A C 1
ATOM 655 O O . ASN A 1 85 ? 5.760 -3.406 -11.731 1.00 94.00 85 ASN A O 1
ATOM 659 N N . LEU A 1 86 ? 5.239 -1.395 -10.869 1.00 95.44 86 LEU A N 1
ATOM 660 C CA . LEU A 1 86 ? 3.814 -1.405 -11.183 1.00 95.44 86 LEU A CA 1
ATOM 661 C C . LEU A 1 86 ? 3.288 0.015 -11.412 1.00 95.44 86 LEU A C 1
ATOM 663 O O . LEU A 1 86 ? 3.848 0.992 -10.908 1.00 95.44 86 LEU A O 1
ATOM 667 N N . ASP A 1 87 ? 2.164 0.139 -12.115 1.00 96.12 87 ASP A N 1
ATOM 668 C CA . ASP A 1 87 ? 1.495 1.429 -12.284 1.00 96.12 87 ASP A CA 1
ATOM 669 C C . ASP A 1 87 ? 0.582 1.732 -11.084 1.00 96.12 87 ASP A C 1
ATOM 671 O O . ASP A 1 87 ? -0.577 1.310 -10.997 1.00 96.12 87 ASP A O 1
ATOM 675 N N . LEU A 1 88 ? 1.114 2.488 -10.120 1.00 96.12 88 LEU A N 1
ATOM 676 C CA . LEU A 1 88 ? 0.335 2.912 -8.959 1.00 96.12 88 LEU A CA 1
ATOM 677 C C . LEU A 1 88 ? -0.827 3.836 -9.350 1.00 96.12 88 LEU A C 1
ATOM 679 O O . LEU A 1 88 ? -1.872 3.771 -8.704 1.00 96.12 88 LEU A O 1
ATOM 683 N N . GLU A 1 89 ? -0.683 4.684 -10.369 1.00 95.62 89 GLU A N 1
ATOM 684 C CA . GLU A 1 89 ? -1.726 5.644 -10.740 1.00 95.62 89 GLU A CA 1
ATOM 685 C C . GLU A 1 89 ? -2.931 4.951 -11.372 1.00 95.62 89 GLU A C 1
ATOM 687 O O . GLU A 1 89 ? -4.068 5.222 -10.966 1.00 95.62 89 GLU A O 1
ATOM 692 N N . ALA A 1 90 ? -2.700 4.000 -12.280 1.00 96.19 90 ALA A N 1
ATOM 693 C CA . ALA A 1 90 ? -3.758 3.201 -12.900 1.00 96.19 90 ALA A CA 1
ATOM 694 C C . ALA A 1 90 ? -4.595 2.438 -11.856 1.00 96.19 90 ALA A C 1
ATOM 696 O O . ALA A 1 90 ? -5.830 2.345 -11.937 1.00 96.19 90 ALA A O 1
ATOM 697 N N . HIS A 1 91 ? -3.935 1.945 -10.807 1.00 96.81 91 HIS A N 1
ATOM 698 C CA . HIS A 1 91 ? -4.576 1.183 -9.742 1.00 96.81 91 HIS A CA 1
ATOM 699 C C . HIS A 1 91 ? -4.919 2.011 -8.496 1.00 96.81 91 HIS A C 1
ATOM 701 O O . HIS A 1 91 ? -5.452 1.456 -7.531 1.00 96.81 91 HIS A O 1
ATOM 707 N N . ARG A 1 92 ? -4.691 3.330 -8.486 1.00 96.94 92 ARG A N 1
ATOM 708 C CA . ARG A 1 92 ? -4.828 4.159 -7.280 1.00 96.94 92 ARG A CA 1
ATOM 709 C C . ARG A 1 92 ? -6.235 4.072 -6.692 1.00 96.94 92 ARG A C 1
ATOM 711 O O . ARG A 1 92 ? -7.243 4.398 -7.327 1.00 96.94 92 ARG A O 1
ATOM 718 N N . TRP A 1 93 ? -6.310 3.660 -5.434 1.00 97.19 93 TRP A N 1
ATOM 719 C CA . TRP A 1 93 ? -7.537 3.654 -4.662 1.00 97.19 93 TRP A CA 1
ATOM 720 C C . TRP A 1 93 ? -7.948 5.089 -4.342 1.00 97.19 93 TRP A C 1
ATOM 722 O O . TRP A 1 93 ? -7.183 5.855 -3.761 1.00 97.19 93 TRP A O 1
ATOM 732 N N . LYS A 1 94 ? -9.183 5.447 -4.690 1.00 95.12 94 LYS A N 1
ATOM 733 C CA . LYS A 1 94 ? -9.801 6.726 -4.340 1.00 95.12 94 LYS A CA 1
ATOM 734 C C . LYS A 1 94 ? -10.982 6.419 -3.417 1.00 95.12 94 LYS A C 1
ATOM 736 O O . LYS A 1 94 ? -12.007 5.955 -3.921 1.00 95.12 94 LYS A O 1
ATOM 741 N N . PRO A 1 95 ? -10.848 6.568 -2.086 1.00 86.69 95 PRO A N 1
ATOM 742 C CA . PRO A 1 95 ? -11.994 6.413 -1.199 1.00 86.69 95 PRO A CA 1
ATOM 743 C C . PRO A 1 95 ? -13.064 7.423 -1.623 1.00 86.69 95 PRO A C 1
ATOM 745 O O . PRO A 1 95 ? -12.771 8.610 -1.753 1.00 86.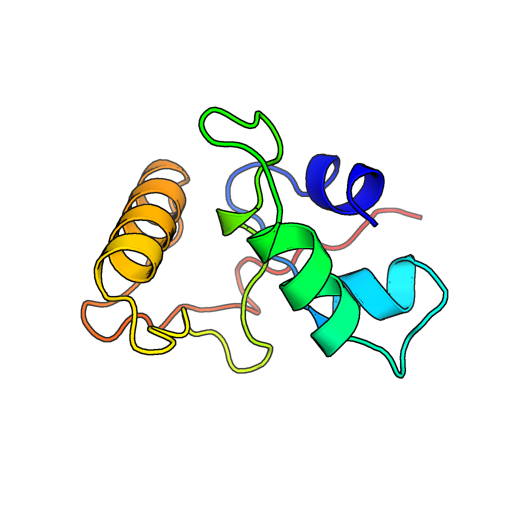69 95 PRO A O 1
ATOM 748 N N . ARG A 1 96 ? -14.281 6.944 -1.902 1.00 78.00 96 ARG A N 1
ATOM 749 C CA . ARG A 1 96 ? -15.426 7.842 -2.073 1.00 78.00 96 ARG A CA 1
ATOM 750 C C . ARG A 1 96 ? -15.667 8.522 -0.721 1.00 78.00 96 ARG A C 1
ATOM 752 O O . ARG A 1 96 ? -15.600 7.837 0.303 1.00 78.00 96 ARG A O 1
ATOM 759 N N . GLY A 1 97 ? -15.822 9.847 -0.754 1.00 54.84 97 GLY A N 1
ATOM 760 C CA . GLY A 1 97 ? -16.276 10.633 0.395 1.00 54.84 97 GLY A CA 1
ATOM 761 C C . GLY A 1 97 ? -17.668 10.214 0.832 1.00 54.84 97 GLY A C 1
ATOM 762 O O . GLY A 1 97 ? -18.399 9.657 -0.021 1.00 54.84 97 GLY A O 1
#

Sequence (97 aa):
MLALVKKIPKGKLASYGQIAALAGFPQRPRQVGMVLSGLPEGTKVPWHRVVNAQGYVPSRGRWWGAFEQIGRLRDEGVEVDDLGNLDLEAHRWKPRG

Foldseek 3Di:
DLVVLQVADQLAADELLRVCVVVVRNVPSVVLVVVLVPDDPPDPRLSLRYDHPQAFQDCVVPVVVSVVSQVSNVVSVFDADPRGGGDNPVRHDDDDD